Protein AF-A0A8T6XYU7-F1 (afdb_monomer_lite)

Sequence (93 aa):
MSPDEREISLSQHELQEIKEIYQSVMNLAANGLFFRAGQVVGRGLAKRAESRGGVYLAAAADLLVEEGWVKSAELDREQAKVEGCIEVVKGGD

Foldseek 3Di:
DPPPDDDDDDALVRVVVVLVVLCVVPPPVSVVVVVVVVVVVLVVLQVVLVVVDDDSQVSSQVSCCVNPQFVGWDDDPPDIDTHRGSPDDPDDD

pLDDT: mean 89.97, std 12.78, range [41.0, 97.94]

Structure (mmCIF, N/CA/C/O backbone):
data_AF-A0A8T6XYU7-F1
#
_entry.id   AF-A0A8T6XYU7-F1
#
loop_
_atom_site.group_PDB
_atom_site.id
_atom_site.type_symbol
_atom_site.label_atom_id
_atom_site.label_alt_id
_atom_site.label_comp_id
_atom_site.label_asym_id
_atom_site.label_entity_id
_atom_site.label_seq_id
_atom_site.pdbx_PDB_ins_code
_atom_site.Cartn_x
_atom_site.Cartn_y
_atom_site.Cartn_z
_atom_site.occupancy
_atom_site.B_iso_or_equiv
_atom_site.auth_seq_id
_atom_site.auth_comp_id
_atom_site.auth_asym_id
_atom_site.auth_atom_id
_atom_site.pdbx_PDB_model_num
ATOM 1 N N . MET A 1 1 ? -0.463 -15.278 -12.955 1.00 55.19 1 MET A N 1
ATOM 2 C CA . MET A 1 1 ? -0.963 -15.646 -11.618 1.00 55.19 1 MET A CA 1
ATOM 3 C C . MET A 1 1 ? -1.231 -17.131 -11.602 1.00 55.19 1 MET A C 1
ATOM 5 O O . MET A 1 1 ? -1.664 -17.664 -12.623 1.00 55.19 1 MET A O 1
ATOM 9 N N . SER A 1 2 ? -0.902 -17.792 -10.496 1.00 50.34 2 SER A N 1
ATOM 10 C CA . SER A 1 2 ? -1.259 -19.199 -10.303 1.00 50.34 2 SER A CA 1
ATOM 11 C C . SER A 1 2 ? -2.790 -19.327 -10.242 1.00 50.34 2 SER A C 1
ATOM 13 O O . SER A 1 2 ? -3.425 -18.434 -9.682 1.00 50.34 2 SER A O 1
ATOM 15 N N . PRO A 1 3 ? -3.400 -20.411 -10.753 1.00 53.16 3 PRO A N 1
ATOM 16 C CA . PRO A 1 3 ? -4.835 -20.683 -10.603 1.00 53.16 3 PRO A CA 1
ATOM 17 C C . PRO A 1 3 ? -5.351 -20.659 -9.148 1.00 53.16 3 PRO A C 1
ATOM 19 O O . PRO A 1 3 ? -6.557 -20.551 -8.940 1.00 53.16 3 PRO A O 1
ATOM 22 N N . ASP A 1 4 ? -4.452 -20.728 -8.159 1.00 65.62 4 ASP A N 1
ATOM 23 C CA . ASP A 1 4 ? -4.769 -20.750 -6.725 1.00 65.62 4 ASP A CA 1
ATOM 24 C C . ASP A 1 4 ? -4.629 -19.388 -6.009 1.00 65.62 4 ASP A C 1
ATOM 26 O O . ASP A 1 4 ? -4.946 -19.281 -4.821 1.00 65.62 4 ASP A O 1
ATOM 30 N N . GLU A 1 5 ? -4.169 -18.333 -6.693 1.00 70.00 5 GLU A N 1
ATOM 31 C CA . GLU A 1 5 ? -4.096 -16.981 -6.118 1.00 70.00 5 GLU A CA 1
ATOM 32 C C . GLU A 1 5 ? -5.478 -16.317 -6.177 1.00 70.00 5 GLU A C 1
ATOM 34 O O . GLU A 1 5 ? -5.887 -15.753 -7.190 1.00 70.00 5 GLU A O 1
ATOM 39 N N . ARG A 1 6 ? -6.229 -16.426 -5.075 1.00 81.69 6 ARG A N 1
ATOM 40 C CA . ARG A 1 6 ? -7.509 -15.732 -4.886 1.00 81.69 6 ARG A CA 1
ATOM 41 C C . ARG A 1 6 ? -7.272 -14.387 -4.214 1.00 81.69 6 ARG A C 1
ATOM 43 O O . ARG A 1 6 ? -6.724 -14.341 -3.115 1.00 81.69 6 ARG A O 1
ATOM 50 N N . GLU A 1 7 ? -7.745 -13.324 -4.847 1.00 84.56 7 GLU A N 1
ATOM 51 C CA . GLU A 1 7 ? -7.703 -11.965 -4.311 1.00 84.56 7 GLU A CA 1
ATOM 52 C C . GLU A 1 7 ? -9.100 -11.510 -3.882 1.00 84.56 7 GLU A C 1
ATOM 54 O O . GLU A 1 7 ? -10.117 -11.943 -4.430 1.00 84.56 7 GLU A O 1
ATOM 59 N N . ILE A 1 8 ? -9.139 -10.638 -2.879 1.00 90.44 8 ILE A N 1
ATOM 60 C CA . ILE A 1 8 ? -10.341 -9.927 -2.446 1.00 90.44 8 ILE A CA 1
ATOM 61 C C . ILE A 1 8 ? -10.030 -8.433 -2.446 1.00 90.44 8 ILE A C 1
ATOM 63 O O . ILE A 1 8 ? -8.900 -8.038 -2.158 1.00 90.44 8 ILE A O 1
ATOM 67 N N . SER A 1 9 ? -11.025 -7.604 -2.742 1.00 90.69 9 SER A N 1
ATOM 68 C CA . SER A 1 9 ? -10.906 -6.148 -2.653 1.00 90.69 9 SER A CA 1
ATOM 69 C C . SER A 1 9 ? -11.674 -5.647 -1.438 1.00 90.69 9 SER A C 1
ATOM 71 O O . SER A 1 9 ? -12.773 -6.123 -1.163 1.00 90.69 9 SER A O 1
ATOM 73 N N . LEU A 1 10 ? -11.090 -4.682 -0.732 1.00 92.69 10 LEU A N 1
ATOM 74 C CA . LEU A 1 10 ? -11.727 -3.959 0.363 1.00 92.69 10 LEU A CA 1
ATOM 75 C C . LEU A 1 10 ? -11.828 -2.487 -0.027 1.00 92.69 10 LEU A C 1
ATOM 77 O O . LEU A 1 10 ? -10.900 -1.925 -0.612 1.00 92.69 10 LEU A O 1
ATOM 81 N N . SER A 1 11 ? -12.943 -1.852 0.307 1.00 93.75 11 SER A N 1
ATOM 82 C CA . SER A 1 11 ? -13.070 -0.401 0.238 1.00 93.75 11 SER A CA 1
ATOM 83 C C . SER A 1 11 ? -12.209 0.273 1.313 1.00 93.75 11 SER A C 1
ATOM 85 O O . SER A 1 11 ? -11.888 -0.314 2.349 1.00 93.75 11 SER A O 1
ATOM 87 N N . GLN A 1 12 ? -11.868 1.549 1.099 1.00 93.56 12 GLN A N 1
ATOM 88 C CA . GLN A 1 12 ? -11.160 2.353 2.103 1.00 93.56 12 GLN A CA 1
ATOM 89 C C . GLN A 1 12 ? -11.912 2.386 3.443 1.00 93.56 12 GLN A C 1
ATOM 91 O O . GLN A 1 12 ? -11.292 2.350 4.503 1.00 93.56 12 GLN A O 1
ATOM 96 N N . HIS A 1 13 ? -13.244 2.439 3.387 1.00 93.81 13 HIS A N 1
ATOM 97 C CA . HIS A 1 13 ? -14.096 2.458 4.568 1.00 93.81 13 HIS A CA 1
ATOM 98 C C . HIS A 1 13 ? -14.006 1.145 5.356 1.00 93.81 13 HIS A C 1
ATOM 100 O O . HIS A 1 13 ? -13.743 1.186 6.552 1.00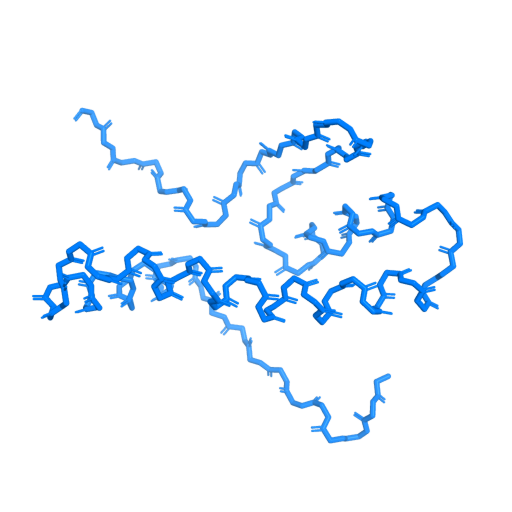 93.81 13 HIS A O 1
ATOM 106 N N . GLU A 1 14 ? -14.116 -0.006 4.687 1.00 95.38 14 GLU A N 1
ATOM 107 C CA . GLU A 1 14 ? -13.967 -1.316 5.339 1.00 95.38 14 GLU A CA 1
ATOM 108 C C . GLU A 1 14 ? -12.575 -1.481 5.959 1.00 95.38 14 GLU A C 1
ATOM 110 O O . GLU A 1 14 ? -12.451 -1.937 7.094 1.00 95.38 14 GLU A O 1
ATOM 115 N N . LEU A 1 15 ? -11.515 -1.071 5.248 1.00 94.06 15 LEU A N 1
ATOM 116 C CA . LEU A 1 15 ? -10.153 -1.109 5.785 1.00 94.06 15 LEU A CA 1
ATOM 117 C C . LEU A 1 15 ? -10.028 -0.260 7.058 1.00 94.06 15 LEU A C 1
ATOM 119 O O . LEU A 1 15 ? -9.380 -0.681 8.016 1.00 94.06 15 LEU A O 1
ATOM 123 N N . GLN A 1 16 ? -10.651 0.918 7.076 1.00 92.88 16 GLN A N 1
ATOM 124 C CA . GLN A 1 16 ? -10.633 1.815 8.225 1.00 92.88 16 GLN A CA 1
ATOM 125 C C . GLN A 1 16 ? -11.382 1.225 9.426 1.00 92.88 16 GLN A C 1
ATOM 127 O O . GLN A 1 16 ? -10.811 1.168 10.514 1.00 92.88 16 GLN A O 1
ATOM 132 N N . GLU A 1 17 ? -12.603 0.719 9.237 1.00 94.75 17 GLU A N 1
ATOM 133 C CA . GLU A 1 17 ? -13.375 0.089 10.319 1.00 94.75 17 GLU A CA 1
ATOM 134 C C . GLU A 1 17 ? -12.636 -1.121 10.908 1.00 94.75 17 GLU A C 1
ATOM 136 O O . GLU A 1 17 ? -12.558 -1.290 12.127 1.00 94.75 17 GLU A O 1
ATOM 141 N N . ILE A 1 18 ? -12.006 -1.936 10.055 1.00 94.25 18 ILE A N 1
ATOM 142 C CA . ILE A 1 18 ? -11.150 -3.040 10.498 1.00 94.25 18 ILE A CA 1
ATOM 143 C C . ILE A 1 18 ? -10.000 -2.506 11.362 1.00 94.25 18 ILE A C 1
ATOM 145 O O . ILE A 1 18 ? -9.734 -3.052 12.439 1.00 94.25 18 ILE A O 1
ATOM 149 N N . LYS A 1 19 ? -9.318 -1.436 10.925 1.00 92.62 19 LYS A N 1
ATOM 150 C CA . LYS A 1 19 ? -8.207 -0.843 11.682 1.00 92.62 19 LYS A CA 1
ATOM 151 C C . LYS A 1 19 ? -8.653 -0.339 13.054 1.00 92.62 19 LYS A C 1
ATOM 153 O O . LYS A 1 19 ? -7.960 -0.596 14.040 1.00 92.62 19 LYS A O 1
ATOM 158 N N . GLU A 1 20 ? -9.813 0.304 13.121 1.00 93.06 20 GLU A N 1
ATOM 159 C CA . GLU A 1 20 ? -10.411 0.810 14.359 1.00 93.06 20 GLU A CA 1
ATOM 160 C C . GLU A 1 20 ? -10.742 -0.314 15.346 1.00 93.06 20 GLU A C 1
ATOM 162 O O . GLU A 1 20 ? -10.425 -0.190 16.528 1.00 93.06 20 GLU A O 1
ATOM 167 N N . ILE A 1 21 ? -11.273 -1.449 14.877 1.00 95.50 21 ILE A N 1
ATOM 168 C CA . ILE A 1 21 ? -11.540 -2.626 15.725 1.00 95.50 21 ILE A CA 1
ATOM 169 C C . ILE A 1 21 ? -10.244 -3.165 16.346 1.00 95.50 21 ILE A C 1
ATOM 171 O O . ILE A 1 21 ? -10.168 -3.437 17.547 1.00 95.50 21 ILE A O 1
ATOM 175 N N . TYR A 1 22 ? -9.186 -3.317 15.549 1.00 95.12 22 TYR A N 1
ATOM 176 C CA . TYR A 1 22 ? -7.896 -3.769 16.078 1.00 95.12 22 TYR A CA 1
ATOM 177 C C . TYR A 1 22 ? -7.316 -2.768 17.081 1.00 95.12 22 TYR A C 1
ATOM 179 O O . TYR A 1 22 ? -6.797 -3.177 18.122 1.00 95.12 22 TYR A O 1
ATOM 187 N N . GLN A 1 23 ? -7.423 -1.467 16.805 1.00 93.31 23 GLN A N 1
ATOM 188 C CA . GLN A 1 23 ? -6.987 -0.422 17.729 1.00 93.31 23 GLN A CA 1
ATOM 189 C C . GLN A 1 23 ? -7.820 -0.406 19.016 1.00 93.31 23 GLN A C 1
ATOM 191 O O . GLN A 1 23 ? -7.245 -0.241 20.089 1.00 93.31 23 GLN A O 1
ATOM 196 N N . SER A 1 24 ? -9.132 -0.653 18.967 1.00 95.75 24 SER A N 1
ATOM 197 C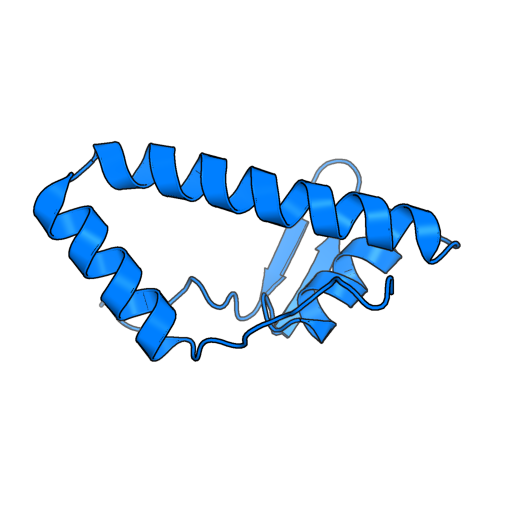 CA . SER A 1 24 ? -9.971 -0.685 20.171 1.00 95.75 24 SER A CA 1
ATOM 198 C C . SER A 1 24 ? -9.643 -1.869 21.084 1.00 95.75 24 SER A C 1
ATOM 200 O O . SER A 1 24 ? -9.766 -1.762 22.301 1.00 95.75 24 SER A O 1
ATOM 202 N N . VAL A 1 25 ? -9.217 -3.000 20.512 1.00 96.31 25 VAL A N 1
ATOM 203 C CA . VAL A 1 25 ? -8.872 -4.215 21.271 1.00 96.31 25 VAL A CA 1
ATOM 204 C C . VAL A 1 25 ? -7.422 -4.193 21.759 1.00 96.31 25 VAL A C 1
ATOM 206 O O . VAL A 1 25 ? -7.138 -4.585 22.889 1.00 96.31 25 VAL A O 1
ATOM 209 N N . MET A 1 26 ? -6.488 -3.763 20.908 1.00 94.00 26 MET A N 1
ATOM 210 C CA . MET A 1 26 ? -5.045 -3.906 21.141 1.00 94.00 26 MET A CA 1
ATOM 211 C C . MET A 1 26 ? -4.336 -2.583 21.458 1.00 94.00 26 MET A C 1
ATOM 213 O O . MET A 1 26 ? -3.152 -2.593 21.808 1.00 94.00 26 MET A O 1
ATOM 217 N N . ASN A 1 27 ? -5.033 -1.450 21.337 1.00 92.12 27 ASN A N 1
ATOM 218 C CA . ASN A 1 27 ? -4.491 -0.106 21.514 1.00 92.12 27 ASN A CA 1
ATOM 219 C C . ASN A 1 27 ? -3.192 0.076 20.697 1.00 92.12 27 ASN A C 1
ATOM 221 O O . ASN A 1 27 ? -3.145 -0.247 19.508 1.00 92.12 27 ASN A O 1
ATOM 225 N N . LEU A 1 28 ? -2.105 0.521 21.334 1.00 86.75 28 LEU A N 1
ATOM 226 C CA . 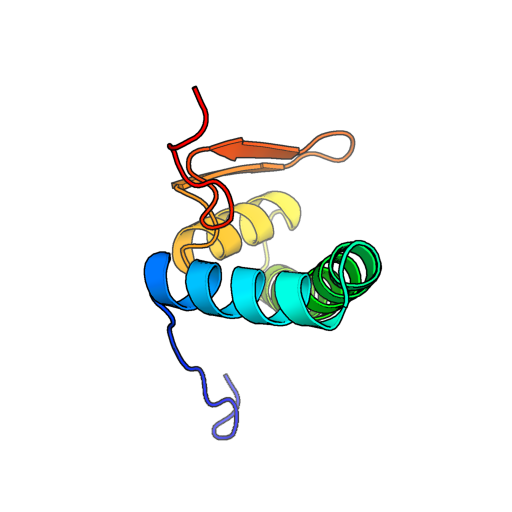LEU A 1 28 ? -0.831 0.812 20.678 1.00 86.75 28 LEU A CA 1
ATOM 227 C C . LEU A 1 28 ? -0.190 -0.411 19.993 1.00 86.75 28 LEU A C 1
ATOM 229 O O . LEU A 1 28 ? 0.565 -0.248 19.032 1.00 86.75 28 LEU A O 1
ATOM 233 N N . ALA A 1 29 ? -0.494 -1.637 20.436 1.00 92.38 29 ALA A N 1
ATOM 234 C CA . ALA A 1 29 ? 0.062 -2.849 19.830 1.00 92.38 29 ALA A CA 1
ATOM 235 C C . ALA A 1 29 ? -0.448 -3.089 18.395 1.00 92.38 29 ALA A C 1
ATOM 237 O O . ALA A 1 29 ? 0.242 -3.740 17.605 1.00 92.38 29 ALA A O 1
ATOM 238 N N . ALA A 1 30 ? -1.600 -2.513 18.027 1.00 93.81 30 ALA A N 1
ATOM 239 C CA . ALA A 1 30 ? -2.137 -2.583 16.670 1.00 93.81 30 ALA A CA 1
ATOM 240 C C . ALA A 1 30 ? -1.180 -1.964 15.633 1.00 93.81 30 ALA A C 1
ATOM 242 O O . ALA A 1 30 ? -1.047 -2.486 14.530 1.00 93.81 30 ALA A O 1
ATOM 243 N N . ASN A 1 31 ? -0.423 -0.922 15.997 1.00 91.25 31 ASN A N 1
ATOM 244 C CA . ASN A 1 31 ? 0.520 -0.271 15.079 1.00 91.25 31 ASN A CA 1
ATOM 245 C C . ASN A 1 31 ? 1.626 -1.229 14.615 1.00 91.25 31 ASN A C 1
ATOM 247 O O . ASN A 1 31 ? 1.942 -1.306 13.427 1.00 91.25 31 ASN A O 1
ATOM 251 N N . GLY A 1 32 ? 2.190 -2.007 15.545 1.00 94.94 32 GLY A N 1
ATOM 252 C CA . GLY A 1 32 ? 3.193 -3.021 15.215 1.00 94.94 32 GLY A CA 1
ATOM 253 C C . GLY A 1 32 ? 2.619 -4.156 14.364 1.00 94.94 32 GLY A C 1
ATOM 254 O O . GLY A 1 32 ? 3.314 -4.685 13.493 1.00 94.94 32 GLY A O 1
ATOM 255 N N . LEU A 1 33 ? 1.348 -4.510 14.586 1.00 95.31 33 LEU A N 1
ATOM 256 C CA . LEU A 1 33 ? 0.638 -5.496 13.777 1.00 95.31 33 LEU A CA 1
ATOM 257 C C . LEU A 1 33 ? 0.452 -5.003 12.336 1.00 95.31 33 LEU A C 1
ATOM 259 O O . LEU A 1 33 ? 0.835 -5.719 11.411 1.00 95.31 33 LEU A O 1
ATOM 263 N N . PHE A 1 34 ? -0.051 -3.782 12.136 1.00 94.25 34 PHE A N 1
ATOM 264 C CA . PHE A 1 34 ? -0.253 -3.218 10.797 1.00 94.25 34 PHE A CA 1
ATOM 265 C C . PHE A 1 34 ? 1.048 -3.028 10.035 1.00 94.25 34 PHE A C 1
ATOM 267 O O . PHE A 1 34 ? 1.109 -3.370 8.859 1.00 94.25 34 PHE A O 1
ATOM 274 N N . PHE A 1 35 ? 2.117 -2.589 10.703 1.00 94.06 35 PHE A N 1
ATOM 275 C CA . PHE A 1 35 ? 3.430 -2.498 10.070 1.00 94.06 35 PHE A CA 1
ATOM 276 C C . PHE A 1 35 ? 3.884 -3.857 9.515 1.00 94.06 35 PHE A C 1
ATOM 278 O O . PHE A 1 35 ? 4.292 -3.967 8.359 1.00 94.06 35 PHE A O 1
ATOM 285 N N . ARG A 1 36 ? 3.754 -4.928 10.310 1.00 96.44 36 ARG A N 1
ATOM 286 C CA . ARG A 1 36 ? 4.113 -6.288 9.874 1.00 96.44 36 ARG A CA 1
ATOM 287 C C . ARG A 1 36 ? 3.177 -6.820 8.789 1.00 96.44 36 ARG A C 1
ATOM 289 O O . ARG A 1 36 ? 3.654 -7.490 7.876 1.00 96.44 36 ARG A O 1
ATOM 296 N N . ALA A 1 37 ? 1.880 -6.522 8.865 1.00 94.94 37 ALA A N 1
ATOM 297 C CA . ALA A 1 37 ? 0.910 -6.877 7.830 1.00 94.94 37 ALA A CA 1
ATOM 298 C C . ALA A 1 37 ? 1.251 -6.191 6.495 1.00 94.94 37 ALA A C 1
ATOM 300 O O . ALA A 1 37 ? 1.358 -6.865 5.471 1.00 94.94 37 ALA A O 1
ATOM 301 N N . GLY A 1 38 ? 1.555 -4.891 6.522 1.00 94.31 38 GLY A N 1
ATOM 302 C CA . GLY A 1 38 ? 2.034 -4.138 5.364 1.00 94.31 38 GLY A CA 1
ATOM 303 C C . GLY A 1 38 ? 3.319 -4.723 4.772 1.00 94.31 38 GLY A C 1
ATOM 304 O O . GLY A 1 38 ? 3.427 -4.862 3.560 1.00 94.31 38 GLY A O 1
ATOM 305 N N . GLN A 1 39 ? 4.265 -5.184 5.600 1.00 96.62 39 GLN A N 1
ATOM 306 C CA . GLN A 1 39 ? 5.455 -5.891 5.105 1.00 96.62 39 GLN A CA 1
ATOM 307 C C . GLN A 1 39 ? 5.130 -7.222 4.406 1.00 96.62 39 GLN A C 1
ATOM 309 O O . GLN A 1 39 ? 5.846 -7.609 3.483 1.00 96.62 39 GLN A O 1
ATOM 314 N N . VAL A 1 40 ? 4.094 -7.956 4.835 1.00 95.81 40 VAL A N 1
ATOM 315 C CA . VAL A 1 40 ? 3.653 -9.187 4.150 1.00 95.81 40 VAL A CA 1
ATOM 316 C C . VAL A 1 40 ? 3.138 -8.852 2.754 1.00 95.81 40 VAL A C 1
ATOM 318 O O . VAL A 1 40 ? 3.611 -9.447 1.785 1.00 95.81 40 VAL A O 1
ATOM 321 N N . VAL A 1 41 ? 2.243 -7.867 2.656 1.00 93.56 41 VAL A N 1
ATOM 322 C CA . VAL A 1 41 ? 1.704 -7.376 1.380 1.00 93.56 41 VAL A CA 1
ATOM 323 C C . VAL A 1 41 ? 2.830 -6.856 0.482 1.00 93.56 41 VAL A C 1
ATOM 325 O O . VAL A 1 41 ? 2.982 -7.307 -0.653 1.00 93.56 41 VAL A O 1
ATOM 328 N N . GLY A 1 42 ? 3.686 -5.983 1.016 1.00 94.31 42 GLY A N 1
ATOM 329 C CA . GLY A 1 42 ? 4.795 -5.367 0.290 1.00 94.31 42 GLY A CA 1
ATOM 330 C C . GLY A 1 42 ? 5.802 -6.382 -0.254 1.00 94.31 42 GLY A C 1
ATOM 331 O O . GLY A 1 42 ? 6.289 -6.216 -1.367 1.00 94.31 42 GLY A O 1
ATOM 332 N N . ARG A 1 43 ? 6.070 -7.487 0.459 1.00 95.69 43 ARG A N 1
ATOM 333 C CA . ARG A 1 43 ? 6.896 -8.589 -0.075 1.00 95.69 43 ARG A CA 1
ATOM 334 C C . ARG A 1 43 ? 6.249 -9.285 -1.271 1.00 95.69 43 ARG A C 1
ATOM 336 O O . ARG A 1 43 ? 6.963 -9.703 -2.179 1.00 95.69 43 ARG A O 1
ATOM 343 N N . GLY A 1 44 ? 4.927 -9.448 -1.265 1.00 93.44 44 GLY A N 1
ATOM 344 C CA . GLY A 1 44 ? 4.192 -9.996 -2.405 1.00 93.44 44 GLY A CA 1
ATOM 345 C C . GLY A 1 44 ? 4.268 -9.072 -3.620 1.00 93.44 44 GLY A C 1
ATOM 346 O O . GLY A 1 44 ? 4.573 -9.526 -4.721 1.00 93.44 44 GLY A O 1
ATOM 347 N N . LEU A 1 45 ? 4.066 -7.771 -3.401 1.00 94.56 45 LEU A N 1
ATOM 348 C CA . LEU A 1 45 ? 4.182 -6.744 -4.437 1.00 94.56 45 LEU A CA 1
ATOM 349 C C . LEU A 1 45 ? 5.604 -6.673 -5.009 1.00 94.56 45 LEU A C 1
ATOM 351 O O . LEU A 1 45 ? 5.768 -6.697 -6.223 1.00 94.56 45 LEU A O 1
ATOM 355 N N . ALA A 1 46 ? 6.633 -6.699 -4.157 1.00 94.25 46 ALA A N 1
ATOM 356 C CA . ALA A 1 46 ? 8.038 -6.711 -4.569 1.00 94.25 46 ALA A CA 1
ATOM 357 C C . ALA A 1 46 ? 8.364 -7.877 -5.518 1.00 94.25 46 ALA A C 1
ATOM 359 O O . ALA A 1 46 ? 8.924 -7.664 -6.590 1.00 94.25 46 ALA A O 1
ATOM 360 N N . LYS A 1 47 ? 7.938 -9.104 -5.191 1.00 94.38 47 LYS A N 1
ATOM 361 C CA . LYS A 1 47 ? 8.136 -10.273 -6.070 1.00 94.38 47 LYS A CA 1
ATOM 362 C C . LYS A 1 47 ? 7.447 -10.116 -7.428 1.00 94.38 47 LYS A C 1
ATOM 364 O O . LYS A 1 47 ? 7.972 -10.549 -8.456 1.00 94.38 47 LYS A O 1
ATOM 369 N N . ARG A 1 48 ? 6.259 -9.503 -7.449 1.00 93.81 48 ARG A N 1
ATOM 370 C CA . ARG A 1 48 ? 5.528 -9.223 -8.692 1.00 93.81 48 ARG A CA 1
ATOM 371 C C . ARG A 1 48 ? 6.206 -8.115 -9.500 1.00 93.81 48 ARG A C 1
ATOM 373 O O . ARG A 1 48 ? 6.326 -8.264 -10.713 1.00 93.81 48 ARG A O 1
ATOM 380 N N . ALA A 1 49 ? 6.739 -7.084 -8.846 1.00 95.75 49 ALA A N 1
ATOM 381 C CA . ALA A 1 49 ? 7.543 -6.042 -9.483 1.00 95.75 49 ALA A CA 1
ATOM 382 C C . ALA A 1 49 ? 8.822 -6.615 -10.119 1.00 95.75 49 ALA A C 1
ATOM 384 O O . ALA A 1 49 ? 9.114 -6.311 -11.272 1.00 95.75 49 ALA A O 1
ATOM 385 N N . GLU A 1 50 ? 9.541 -7.503 -9.419 1.00 94.88 50 GLU A N 1
ATOM 386 C CA . GLU A 1 50 ? 10.699 -8.231 -9.971 1.00 94.88 50 GLU A CA 1
ATOM 387 C C . GLU A 1 50 ? 10.321 -9.024 -11.230 1.00 94.88 50 GLU A C 1
ATOM 389 O O . GLU A 1 50 ? 11.053 -9.019 -12.220 1.00 94.88 50 GLU A O 1
ATOM 394 N N . SER A 1 51 ? 9.148 -9.661 -11.214 1.00 93.56 51 SER A N 1
ATOM 395 C CA . SER A 1 51 ? 8.655 -10.488 -12.322 1.00 93.56 51 SER A CA 1
ATOM 396 C C . SER A 1 51 ? 8.148 -9.675 -13.522 1.00 93.56 51 SER A C 1
ATOM 398 O O . SER A 1 51 ? 8.089 -10.207 -14.629 1.00 93.56 51 SER A O 1
ATOM 400 N N . ARG A 1 52 ? 7.781 -8.399 -13.329 1.00 90.50 52 ARG A N 1
ATOM 401 C CA . ARG A 1 52 ? 7.262 -7.510 -14.388 1.00 90.50 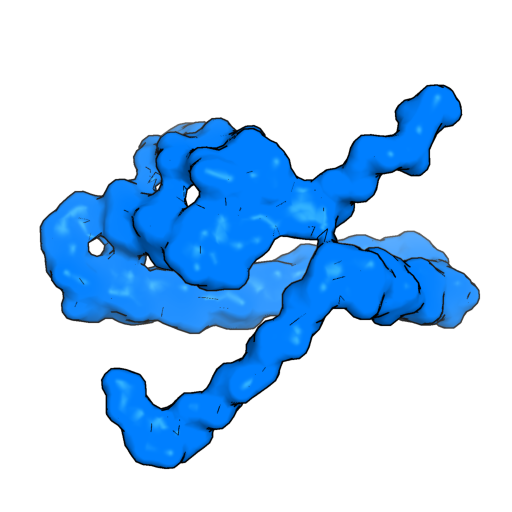52 ARG A CA 1
ATOM 402 C C . ARG A 1 52 ? 8.356 -7.054 -15.365 1.00 90.50 52 ARG A C 1
ATOM 404 O O . ARG A 1 52 ? 8.045 -6.689 -16.496 1.00 90.50 52 ARG A O 1
ATOM 411 N N . GLY A 1 53 ? 9.626 -7.127 -14.953 1.00 83.12 53 GLY A N 1
ATOM 412 C CA . GLY A 1 53 ? 10.769 -6.634 -15.723 1.00 83.12 53 GLY A CA 1
ATOM 413 C C . GLY A 1 53 ? 10.859 -5.100 -15.751 1.00 83.12 53 GLY A C 1
ATOM 414 O O . GLY A 1 53 ? 10.007 -4.395 -15.218 1.00 83.12 53 GLY A O 1
ATOM 415 N N . GLY A 1 54 ? 11.919 -4.562 -16.363 1.00 90.88 54 GLY A N 1
ATOM 416 C CA . GLY A 1 54 ? 12.170 -3.115 -16.400 1.00 90.88 54 GLY A CA 1
ATOM 417 C C . GLY A 1 54 ? 12.810 -2.568 -15.117 1.00 90.88 54 GLY A C 1
ATOM 418 O O . GLY A 1 54 ? 13.584 -3.257 -14.450 1.00 90.88 54 GLY A O 1
ATOM 419 N N . VAL A 1 55 ? 12.539 -1.300 -14.791 1.00 95.12 55 VAL A N 1
ATOM 420 C CA . VAL A 1 55 ? 13.073 -0.657 -13.580 1.00 95.12 55 VAL A CA 1
ATOM 421 C C . VAL A 1 55 ? 12.223 -1.070 -12.381 1.00 95.12 55 VAL A C 1
ATOM 423 O O . VAL A 1 55 ? 11.090 -0.621 -12.243 1.00 95.12 55 VAL A O 1
ATOM 426 N N . TYR A 1 56 ? 12.795 -1.887 -11.494 1.00 95.81 56 TYR A N 1
ATOM 427 C CA . TYR A 1 56 ? 12.110 -2.462 -10.329 1.00 95.81 56 TYR A CA 1
ATOM 428 C C . TYR A 1 56 ? 11.281 -1.450 -9.515 1.00 95.81 56 TYR A C 1
ATOM 430 O O . TYR A 1 56 ? 10.117 -1.705 -9.225 1.00 95.81 56 TYR A O 1
ATOM 438 N N . LEU A 1 57 ? 11.856 -0.292 -9.170 1.00 96.31 57 LEU A N 1
ATOM 439 C CA . LEU A 1 57 ? 11.167 0.718 -8.356 1.00 96.31 57 LEU A CA 1
ATOM 440 C C . LEU A 1 57 ? 9.992 1.372 -9.093 1.00 96.31 57 LEU A C 1
ATOM 442 O O . LEU A 1 57 ? 8.969 1.636 -8.471 1.00 96.31 57 LEU A O 1
ATOM 446 N N . ALA A 1 58 ? 10.104 1.568 -10.409 1.00 96.25 58 ALA A N 1
ATOM 447 C CA . ALA A 1 58 ? 8.990 2.049 -11.222 1.00 96.25 58 ALA A CA 1
ATOM 448 C C . ALA A 1 58 ? 7.881 0.988 -11.302 1.00 96.25 58 ALA A C 1
ATOM 450 O O . ALA A 1 58 ? 6.725 1.294 -11.048 1.00 96.25 58 ALA A O 1
ATOM 451 N N . ALA A 1 59 ? 8.241 -0.281 -11.524 1.00 96.88 59 ALA A N 1
ATOM 452 C CA . ALA A 1 59 ? 7.278 -1.381 -11.539 1.00 96.88 59 ALA A CA 1
ATOM 453 C C . ALA A 1 59 ? 6.552 -1.553 -10.191 1.00 96.88 59 ALA A C 1
ATOM 455 O O . ALA A 1 59 ? 5.361 -1.854 -10.162 1.00 96.88 59 ALA A O 1
ATOM 456 N N . ALA A 1 60 ? 7.251 -1.356 -9.070 1.00 96.88 60 ALA A N 1
ATOM 457 C CA . ALA A 1 60 ? 6.643 -1.375 -7.744 1.00 96.88 60 ALA A CA 1
ATOM 458 C C . ALA A 1 60 ? 5.701 -0.178 -7.523 1.00 96.88 60 ALA A C 1
ATOM 460 O O . ALA A 1 60 ? 4.626 -0.351 -6.953 1.00 96.88 60 ALA A O 1
ATOM 461 N N . ALA A 1 61 ? 6.076 1.016 -7.993 1.00 97.12 61 ALA A N 1
ATOM 462 C CA . ALA A 1 61 ? 5.223 2.201 -7.944 1.00 97.12 61 ALA A CA 1
ATOM 463 C C . ALA A 1 61 ? 3.933 2.003 -8.759 1.00 97.12 61 ALA A C 1
ATOM 465 O O . ALA A 1 61 ? 2.845 2.270 -8.249 1.00 97.12 61 ALA A O 1
ATOM 466 N N . ASP A 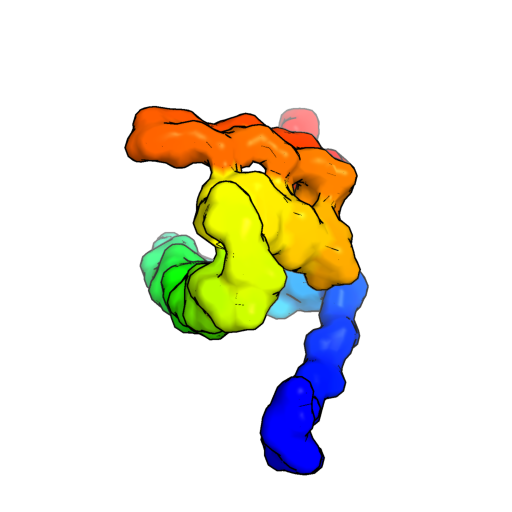1 62 ? 4.048 1.455 -9.971 1.00 97.00 62 ASP A N 1
ATOM 467 C CA . ASP A 1 62 ? 2.905 1.142 -10.832 1.00 97.00 62 ASP A CA 1
ATOM 468 C C . ASP A 1 62 ? 1.955 0.149 -10.153 1.00 97.00 62 ASP A C 1
ATOM 470 O O . ASP A 1 62 ? 0.751 0.383 -10.105 1.00 97.00 62 ASP A O 1
ATOM 474 N N . LEU A 1 63 ? 2.485 -0.923 -9.552 1.00 96.50 63 LEU A N 1
ATOM 475 C CA . LEU A 1 63 ? 1.668 -1.913 -8.838 1.00 96.50 63 LEU A CA 1
ATOM 476 C C . LEU A 1 63 ? 0.937 -1.315 -7.627 1.00 96.50 63 LEU A C 1
ATOM 478 O O . LEU A 1 63 ? -0.221 -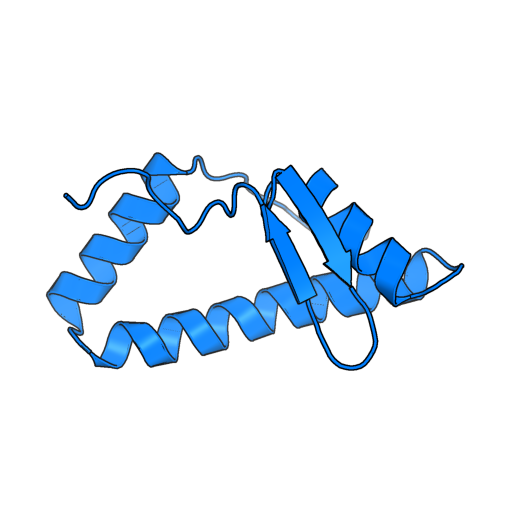1.650 -7.388 1.00 96.50 63 LEU A O 1
ATOM 482 N N . LEU A 1 64 ? 1.572 -0.404 -6.878 1.00 96.81 64 LEU A N 1
ATOM 483 C CA . LEU A 1 64 ? 0.911 0.294 -5.768 1.00 96.81 64 LEU A CA 1
ATOM 484 C C . LEU A 1 64 ? -0.300 1.110 -6.246 1.00 96.81 64 LEU A C 1
ATOM 486 O O . LEU A 1 64 ? -1.313 1.166 -5.546 1.00 96.81 64 LEU A O 1
ATOM 490 N N . VAL A 1 65 ? -0.199 1.734 -7.421 1.00 97.31 65 VAL A N 1
ATOM 491 C CA . VAL A 1 65 ? -1.294 2.507 -8.024 1.00 97.31 65 VAL A CA 1
ATOM 492 C C . VAL A 1 65 ? -2.377 1.584 -8.583 1.00 97.31 65 VAL A C 1
ATOM 494 O O . VAL A 1 65 ? -3.559 1.791 -8.314 1.00 97.31 65 VAL A O 1
ATOM 497 N N . GLU A 1 66 ? -1.989 0.546 -9.325 1.00 95.50 66 GLU A N 1
ATOM 498 C CA . GLU A 1 66 ? -2.905 -0.415 -9.956 1.00 95.50 66 GLU A CA 1
ATOM 499 C C . GLU A 1 66 ? -3.761 -1.174 -8.934 1.00 95.50 66 GLU A C 1
ATOM 501 O O . GLU A 1 66 ? -4.941 -1.418 -9.180 1.00 95.50 66 GLU A O 1
ATOM 506 N N . GLU A 1 67 ? -3.197 -1.504 -7.771 1.00 93.81 67 GLU A N 1
ATOM 507 C CA . GLU A 1 67 ? -3.912 -2.173 -6.675 1.00 93.81 67 GLU A CA 1
ATOM 508 C C . GLU A 1 67 ? -4.685 -1.214 -5.762 1.00 93.81 67 GLU A C 1
ATOM 510 O O . GLU A 1 67 ? -5.349 -1.651 -4.824 1.00 93.81 67 GLU A O 1
ATOM 515 N N . GLY A 1 68 ? -4.612 0.095 -6.014 1.00 95.06 68 GLY A N 1
ATOM 516 C CA . GLY A 1 68 ? -5.369 1.092 -5.260 1.00 95.06 68 GLY A CA 1
ATOM 517 C C . GLY A 1 68 ? -4.816 1.406 -3.867 1.00 95.06 68 GLY A C 1
ATOM 518 O O . GLY A 1 68 ? -5.532 1.995 -3.057 1.00 95.06 68 GLY A O 1
ATOM 519 N N . TRP A 1 69 ? -3.553 1.071 -3.576 1.00 95.56 69 TRP A N 1
ATOM 520 C CA . TRP A 1 69 ? -2.901 1.491 -2.328 1.00 95.56 69 TRP A CA 1
ATOM 521 C C . TRP A 1 69 ? -2.714 3.005 -2.272 1.00 95.56 69 TRP A C 1
ATOM 523 O O . TRP A 1 69 ? -2.818 3.605 -1.203 1.00 95.56 69 TRP A O 1
ATOM 533 N N . VAL A 1 70 ? -2.421 3.620 -3.419 1.00 96.88 70 VAL A N 1
ATOM 534 C CA . VAL A 1 70 ? -2.132 5.051 -3.582 1.00 96.88 70 VAL A CA 1
ATOM 535 C C . VAL A 1 70 ? -2.660 5.539 -4.934 1.00 96.88 70 VAL A C 1
ATOM 537 O O . VAL A 1 70 ? -2.876 4.748 -5.847 1.00 96.88 70 VAL A O 1
ATOM 540 N N . LYS A 1 71 ? -2.852 6.851 -5.093 1.00 97.00 71 LYS A N 1
ATOM 541 C CA . LYS A 1 71 ? -3.216 7.470 -6.383 1.00 97.00 71 LYS A CA 1
ATOM 542 C C . LYS A 1 71 ? -2.008 7.731 -7.276 1.00 97.00 71 LYS A C 1
ATOM 544 O O . LYS A 1 71 ? -2.138 7.721 -8.495 1.00 97.00 71 LYS A O 1
ATOM 549 N N . SER A 1 72 ? -0.858 8.005 -6.671 1.00 97.94 72 SER A N 1
ATOM 550 C CA . SER A 1 72 ? 0.423 8.164 -7.357 1.00 97.94 72 SER A CA 1
ATOM 551 C C . SER A 1 72 ? 1.563 7.736 -6.436 1.00 97.94 72 SER A C 1
ATOM 553 O O . SER A 1 72 ? 1.453 7.833 -5.208 1.00 97.94 72 SER A O 1
ATOM 555 N N . ALA A 1 73 ? 2.647 7.247 -7.038 1.00 97.62 73 ALA A N 1
ATOM 556 C CA . ALA A 1 73 ? 3.868 6.870 -6.345 1.00 97.62 73 ALA A CA 1
ATOM 557 C C . ALA A 1 73 ? 5.099 7.201 -7.195 1.00 97.62 73 ALA A C 1
ATOM 559 O O . ALA A 1 73 ? 5.147 6.896 -8.383 1.00 97.62 73 ALA A O 1
ATOM 560 N N . GLU A 1 74 ? 6.112 7.770 -6.553 1.00 97.50 74 GLU A N 1
ATOM 561 C CA . GLU A 1 74 ? 7.465 7.924 -7.079 1.00 97.50 74 GLU A CA 1
ATOM 562 C C . GLU A 1 74 ? 8.424 7.309 -6.061 1.00 97.50 74 GLU A C 1
ATOM 564 O O . GLU A 1 74 ? 8.470 7.724 -4.900 1.00 97.50 74 GLU A O 1
ATOM 569 N N . LEU A 1 75 ? 9.156 6.280 -6.488 1.00 96.38 75 LEU A N 1
ATOM 570 C CA . LEU A 1 75 ? 10.078 5.537 -5.638 1.00 96.38 75 LEU A CA 1
ATOM 571 C C . LEU A 1 75 ? 11.498 5.678 -6.178 1.00 96.38 75 LEU A C 1
ATOM 573 O O . LEU A 1 75 ? 11.759 5.376 -7.345 1.00 96.38 75 LEU A O 1
ATOM 577 N N . ASP A 1 76 ? 12.424 6.061 -5.308 1.00 94.06 76 ASP A N 1
ATOM 578 C CA . ASP A 1 76 ? 13.853 5.949 -5.563 1.00 94.06 76 ASP A CA 1
ATOM 579 C C . ASP A 1 76 ? 14.542 5.155 -4.436 1.00 94.06 76 ASP A C 1
ATOM 581 O O . ASP A 1 76 ? 13.896 4.458 -3.651 1.00 94.06 76 ASP A O 1
ATOM 585 N N . ARG A 1 77 ? 15.878 5.141 -4.422 1.00 92.75 77 ARG A N 1
ATOM 586 C CA . ARG A 1 77 ? 16.645 4.340 -3.454 1.00 92.75 77 ARG A CA 1
ATOM 587 C C . ARG A 1 77 ? 16.619 4.908 -2.036 1.00 92.75 77 ARG A C 1
ATOM 589 O O . ARG A 1 77 ? 16.935 4.172 -1.106 1.00 92.75 77 ARG A O 1
ATOM 596 N N . GLU A 1 78 ? 16.303 6.185 -1.882 1.00 95.25 78 GLU A N 1
ATOM 597 C CA . GLU A 1 78 ? 16.419 6.930 -0.629 1.00 95.25 78 GLU A CA 1
ATOM 598 C C . GLU A 1 78 ? 15.056 7.390 -0.107 1.00 95.25 78 GLU A C 1
ATOM 600 O O . GLU A 1 78 ? 14.872 7.514 1.104 1.00 95.25 78 GLU A O 1
ATOM 605 N N . GLN A 1 79 ? 14.089 7.604 -0.997 1.00 94.75 79 GLN A N 1
ATOM 606 C CA . GLN A 1 79 ? 12.780 8.143 -0.659 1.00 94.75 79 GLN A CA 1
ATOM 607 C C . GLN A 1 79 ? 11.643 7.476 -1.438 1.00 94.75 79 GLN A C 1
ATOM 609 O O . GLN A 1 79 ? 11.795 6.926 -2.531 1.00 94.75 79 GLN A O 1
ATOM 614 N N . ALA A 1 80 ? 10.461 7.582 -0.841 1.00 94.62 80 ALA A N 1
ATOM 615 C CA . ALA A 1 80 ? 9.189 7.249 -1.449 1.00 94.62 80 ALA A CA 1
ATOM 616 C C . ALA A 1 80 ? 8.265 8.457 -1.304 1.00 94.62 80 ALA A C 1
ATOM 618 O O . ALA A 1 80 ? 8.026 8.931 -0.191 1.00 94.62 80 ALA A O 1
ATOM 619 N N . LYS A 1 81 ? 7.731 8.943 -2.421 1.00 96.75 81 LYS A N 1
ATOM 620 C CA . LYS A 1 81 ? 6.700 9.976 -2.451 1.00 96.75 81 LYS A CA 1
ATOM 621 C C . LYS A 1 81 ? 5.404 9.342 -2.934 1.00 96.75 81 LYS A C 1
ATOM 623 O O . LYS A 1 81 ? 5.374 8.741 -4.001 1.00 96.75 81 LYS A O 1
ATOM 628 N N . VAL A 1 82 ? 4.342 9.465 -2.144 1.00 96.25 82 VAL A N 1
ATOM 629 C CA . VAL A 1 82 ? 3.033 8.873 -2.445 1.00 96.25 82 VAL A CA 1
ATOM 630 C C . VAL A 1 82 ? 1.917 9.876 -2.194 1.00 96.25 82 VAL A C 1
ATOM 632 O O . VAL A 1 82 ? 1.989 10.663 -1.250 1.00 96.25 82 VAL A O 1
ATOM 635 N N . GLU A 1 83 ? 0.863 9.831 -3.006 1.00 96.62 83 GLU A N 1
ATOM 636 C CA . GLU A 1 83 ? -0.326 10.667 -2.819 1.00 96.62 83 GLU A CA 1
ATOM 637 C C . GLU A 1 83 ? -1.594 9.820 -2.777 1.00 96.62 83 GLU A C 1
ATOM 639 O O . GLU A 1 83 ? -1.714 8.801 -3.455 1.00 96.62 83 GLU A O 1
ATOM 644 N N . GLY A 1 84 ? -2.573 10.252 -1.978 1.00 94.44 84 GLY A N 1
ATOM 645 C CA . GLY A 1 84 ? -3.868 9.576 -1.882 1.00 94.44 84 GLY A CA 1
ATOM 646 C C . GLY A 1 84 ? -3.780 8.144 -1.351 1.00 94.44 84 GLY A C 1
ATOM 647 O O . GLY A 1 84 ? -4.505 7.287 -1.844 1.00 94.44 84 GLY A O 1
ATOM 648 N N . CYS A 1 85 ? -2.888 7.896 -0.387 1.00 94.38 85 CYS A N 1
ATOM 649 C CA . CYS A 1 85 ? -2.762 6.600 0.275 1.00 94.38 85 CYS A CA 1
ATOM 650 C C . CYS A 1 85 ? -4.092 6.172 0.911 1.00 94.38 85 CYS A C 1
ATOM 652 O O . CYS A 1 85 ? -4.701 6.951 1.646 1.00 94.38 85 CYS A O 1
ATOM 654 N N . ILE A 1 86 ? -4.510 4.929 0.662 1.00 93.62 86 ILE A N 1
ATOM 655 C CA . ILE A 1 86 ? -5.761 4.355 1.171 1.00 93.62 86 ILE A CA 1
ATOM 656 C C . ILE A 1 86 ? -5.825 4.365 2.704 1.00 93.62 86 ILE A C 1
ATOM 658 O O . ILE A 1 86 ? -6.896 4.510 3.282 1.00 93.62 86 ILE A O 1
ATOM 662 N N . GLU A 1 87 ? -4.679 4.286 3.379 1.00 90.88 87 GLU A N 1
ATOM 663 C CA . GLU A 1 87 ? -4.605 4.321 4.841 1.00 90.88 87 GLU A CA 1
ATOM 664 C C . GLU A 1 87 ? -4.766 5.727 5.437 1.00 90.88 87 GLU A C 1
ATOM 666 O O . GLU A 1 87 ? -4.894 5.858 6.654 1.00 90.88 87 GLU A O 1
ATOM 671 N N . VAL A 1 88 ? -4.737 6.773 4.604 1.00 88.44 88 VAL A N 1
ATOM 672 C CA . VAL A 1 88 ? -4.916 8.162 5.027 1.00 88.44 88 VAL A CA 1
ATOM 673 C C . VAL A 1 88 ? -6.365 8.566 4.787 1.00 88.44 88 VAL A C 1
ATOM 675 O O . VAL A 1 88 ? -6.789 8.827 3.660 1.00 88.44 88 VAL A O 1
ATOM 678 N N . VAL A 1 89 ? -7.128 8.667 5.870 1.00 73.69 89 VAL A N 1
ATOM 679 C CA . VAL A 1 89 ? -8.463 9.266 5.846 1.00 73.69 89 VAL A CA 1
ATOM 680 C C . VAL A 1 89 ? -8.307 10.783 5.962 1.00 73.69 89 VAL A C 1
ATOM 682 O O . VAL A 1 89 ? -7.663 11.280 6.886 1.00 73.69 89 VAL A O 1
ATOM 685 N N . LYS A 1 90 ? -8.894 11.552 5.035 1.00 58.09 90 LYS A N 1
ATOM 686 C CA . LYS A 1 90 ? -9.096 12.993 5.259 1.00 58.09 90 LYS A CA 1
ATOM 687 C C . LYS A 1 90 ? -10.149 13.146 6.356 1.00 58.09 90 LYS A C 1
ATOM 689 O O . LYS A 1 90 ? -11.335 13.021 6.073 1.00 58.09 90 LYS A O 1
ATOM 694 N N . GLY A 1 91 ? -9.711 13.374 7.589 1.00 46.56 91 GLY A N 1
ATOM 695 C CA . GLY A 1 91 ? -10.613 13.485 8.734 1.00 46.56 91 GLY A CA 1
ATOM 696 C C . GLY A 1 91 ? -9.875 13.512 10.063 1.00 46.56 91 GLY A C 1
ATOM 697 O O . GLY A 1 91 ? -9.958 12.568 10.838 1.00 46.56 91 GLY A O 1
ATOM 698 N N . GLY A 1 92 ? -9.152 14.599 10.295 1.00 41.00 92 GLY A N 1
ATOM 699 C CA . GLY A 1 92 ? -8.599 14.989 11.583 1.00 41.00 92 GLY A CA 1
ATOM 700 C C . GLY A 1 92 ? -8.247 16.464 11.478 1.00 41.00 92 GLY A C 1
ATOM 701 O O . GLY A 1 92 ? -7.122 16.785 11.100 1.00 41.00 92 GLY A O 1
ATOM 702 N N . ASP A 1 93 ? -9.247 17.320 11.685 1.00 41.62 93 ASP A N 1
ATOM 703 C CA . ASP A 1 93 ? -8.993 18.688 12.150 1.00 41.62 93 ASP A CA 1
ATOM 704 C C . ASP A 1 93 ? -8.400 18.629 13.568 1.00 41.62 93 ASP A C 1
ATOM 706 O O . ASP A 1 93 ? -8.860 17.770 14.362 1.00 41.62 93 ASP A O 1
#

Radius of gyration: 14.83 Å; chains: 1; bounding box: 31×39×38 Å

Secondary structure (DSSP, 8-state):
--TT-------HHHHHHHHHHHHHHHTTHHHHHHHHHHHHHHHHHHHHHHHH-S-HHHHHHHHHHHTTS-SEEEE-SS-EEEES-TT--S---